Protein AF-A0A1F8MA41-F1 (afdb_monomer_lite)

Sequence (86 aa):
MERYPFLRFATAVLRVLGWIVLIAGALGFLVVGILMGGFMGAITAVGGIIASFLAWLFLLATREIFYLLIQVEENTRNTAERITIK

Radius of gyration: 20.4 Å; chains: 1; bounding box: 38×22×64 Å

pLDDT: mean 89.45, std 11.66, range [45.53, 98.12]

Foldseek 3Di:
DPPCPPLVVLLVVLLVVLVCLLVVQLVVQLVQLVVVDDPVSVCSNVVSNVVSNVSSVVSNVVSVVSVVVVVVVVVVVVVVVVVVVD

Structure (mmCIF, N/CA/C/O backbone):
data_AF-A0A1F8MA41-F1
#
_entry.id   AF-A0A1F8MA41-F1
#
loop_
_atom_site.group_PDB
_atom_site.id
_atom_site.type_symbol
_atom_site.label_atom_id
_atom_site.label_alt_id
_atom_site.label_comp_id
_atom_site.label_asym_id
_atom_site.label_entity_id
_atom_site.label_seq_id
_atom_site.pdbx_PDB_ins_code
_atom_site.Cartn_x
_atom_site.Cartn_y
_atom_site.Cartn_z
_atom_site.occupancy
_atom_site.B_iso_or_equiv
_atom_site.auth_seq_id
_atom_site.auth_comp_id
_atom_site.auth_asym_id
_atom_site.auth_atom_id
_atom_site.pdbx_PDB_model_num
ATOM 1 N N . MET A 1 1 ? -20.879 -12.748 24.209 1.00 45.53 1 MET A N 1
ATOM 2 C CA . MET A 1 1 ? -21.210 -12.741 22.766 1.00 45.53 1 MET A CA 1
ATOM 3 C C . MET A 1 1 ? -20.382 -11.647 22.108 1.00 45.53 1 MET A C 1
ATOM 5 O O . MET A 1 1 ? -20.547 -10.490 22.475 1.00 45.53 1 MET A O 1
ATOM 9 N N . GLU A 1 2 ? -19.435 -12.007 21.239 1.00 55.19 2 GLU A N 1
ATOM 10 C CA . GLU A 1 2 ? -18.552 -11.052 20.553 1.00 55.19 2 GLU A CA 1
ATOM 11 C C . GLU A 1 2 ? -19.382 -10.172 19.608 1.00 55.19 2 GLU A C 1
ATOM 13 O O . GLU A 1 2 ? -19.872 -10.647 18.588 1.00 55.19 2 GLU A O 1
ATOM 18 N N . ARG A 1 3 ? -19.614 -8.904 19.972 1.00 53.09 3 ARG A N 1
ATOM 19 C CA . ARG A 1 3 ? -20.559 -8.027 19.256 1.00 53.09 3 ARG A CA 1
ATOM 20 C C . ARG A 1 3 ? -19.969 -7.256 18.069 1.00 53.09 3 ARG A C 1
ATOM 22 O O . ARG A 1 3 ? -20.732 -6.621 17.353 1.00 53.09 3 ARG A O 1
ATOM 29 N N . TYR A 1 4 ? -18.670 -7.399 17.778 1.00 60.81 4 TYR A N 1
ATOM 30 C CA . TYR A 1 4 ? -18.038 -6.781 16.598 1.00 60.81 4 TYR A CA 1
ATOM 31 C C . TYR A 1 4 ? -17.160 -7.737 15.779 1.00 60.81 4 TYR A C 1
ATOM 33 O O . TYR A 1 4 ? -15.990 -7.433 15.517 1.00 60.81 4 TYR A O 1
ATOM 41 N N . PRO A 1 5 ? -17.706 -8.874 15.307 1.00 65.31 5 PRO A N 1
ATOM 42 C CA . PRO A 1 5 ? -16.984 -9.738 14.374 1.00 65.31 5 PRO A CA 1
ATOM 43 C C . PRO A 1 5 ? -16.572 -8.961 13.115 1.00 65.31 5 PRO A C 1
ATOM 45 O O . PRO A 1 5 ? -15.491 -9.183 12.576 1.00 65.31 5 PRO A O 1
ATOM 48 N N . PHE A 1 6 ? -17.381 -7.977 12.705 1.00 74.56 6 PHE A N 1
ATOM 49 C CA . PHE A 1 6 ? -17.112 -7.135 11.545 1.00 74.56 6 PHE A CA 1
ATOM 50 C C . PHE A 1 6 ? -15.856 -6.262 11.686 1.00 74.56 6 PHE A C 1
ATOM 52 O O . PHE A 1 6 ? -15.091 -6.177 10.735 1.00 74.56 6 PHE A O 1
ATOM 59 N N . LEU A 1 7 ? -15.584 -5.650 12.848 1.00 76.69 7 LEU A N 1
ATOM 60 C CA . LEU A 1 7 ? -14.398 -4.792 13.020 1.00 76.69 7 LEU A CA 1
ATOM 61 C C . LEU A 1 7 ? -13.102 -5.617 13.055 1.00 76.69 7 LEU A C 1
ATOM 63 O O . LEU A 1 7 ? -12.101 -5.255 12.432 1.00 76.69 7 LEU A O 1
ATOM 67 N N . ARG A 1 8 ? -13.127 -6.787 13.707 1.00 77.50 8 ARG A N 1
ATOM 68 C CA . ARG A 1 8 ? -12.006 -7.741 13.655 1.00 77.50 8 ARG A CA 1
ATOM 69 C C . ARG A 1 8 ? -11.799 -8.297 12.242 1.00 77.50 8 ARG A C 1
ATOM 71 O O . ARG A 1 8 ? -10.663 -8.424 11.796 1.00 77.50 8 ARG A O 1
ATOM 78 N N . PHE A 1 9 ? -12.876 -8.555 11.506 1.00 83.38 9 PHE A N 1
ATOM 79 C CA . PHE A 1 9 ? -12.799 -8.942 10.100 1.00 83.38 9 PHE A CA 1
ATOM 80 C C . PHE A 1 9 ? -12.225 -7.815 9.227 1.00 83.38 9 PHE A C 1
ATOM 82 O O . PHE A 1 9 ? -11.296 -8.047 8.460 1.00 83.38 9 PHE A O 1
ATOM 89 N N . ALA A 1 10 ? -12.695 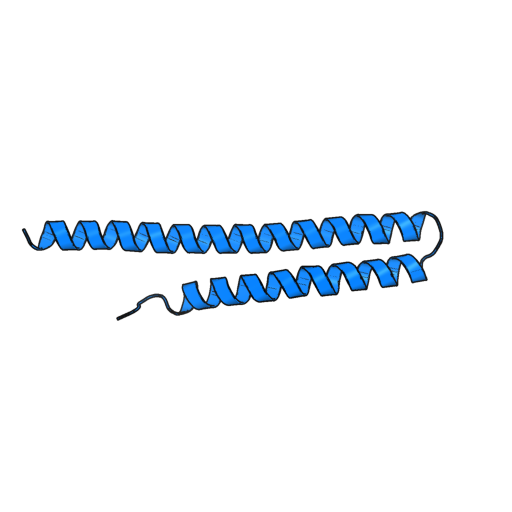-6.578 9.400 1.00 83.81 10 ALA A N 1
ATOM 90 C CA . ALA A 1 10 ? -12.225 -5.412 8.658 1.00 83.81 10 ALA A CA 1
ATOM 91 C C . ALA A 1 10 ? -10.726 -5.156 8.878 1.00 83.81 10 ALA A C 1
ATOM 93 O O . ALA A 1 10 ? -9.999 -4.915 7.918 1.00 83.81 10 ALA A O 1
ATOM 94 N N . THR A 1 11 ? -10.227 -5.285 10.112 1.00 86.75 11 THR A N 1
ATOM 95 C CA . THR A 1 11 ? -8.784 -5.158 10.391 1.00 86.75 11 THR A CA 1
ATOM 96 C C . THR A 1 11 ? -7.949 -6.254 9.724 1.00 86.75 11 THR A C 1
ATOM 98 O O . THR A 1 11 ? -6.851 -5.973 9.235 1.00 86.75 11 THR A O 1
ATOM 101 N N . ALA A 1 12 ? -8.455 -7.488 9.651 1.00 87.75 12 ALA A N 1
ATOM 102 C CA . ALA A 1 12 ? -7.802 -8.567 8.914 1.00 87.75 12 ALA A CA 1
ATOM 103 C C . ALA A 1 12 ? -7.794 -8.298 7.399 1.00 87.75 12 ALA A C 1
ATOM 105 O O . ALA A 1 12 ? -6.751 -8.431 6.756 1.00 87.75 12 ALA A O 1
ATOM 106 N N . VAL A 1 13 ? -8.921 -7.847 6.840 1.00 91.44 13 VAL A N 1
ATOM 107 C CA . VAL A 1 13 ? -9.045 -7.489 5.420 1.00 91.44 13 VAL A CA 1
ATOM 108 C C . VAL A 1 13 ? -8.114 -6.334 5.059 1.00 91.44 13 VAL A C 1
ATOM 110 O O . VAL A 1 13 ? -7.380 -6.445 4.083 1.00 91.44 13 VAL A O 1
ATOM 113 N N . LEU A 1 14 ? -8.055 -5.268 5.864 1.00 91.38 14 LEU A N 1
ATOM 114 C CA . LEU A 1 14 ? -7.150 -4.134 5.639 1.00 91.38 14 LEU A CA 1
ATOM 115 C C . LEU A 1 14 ? -5.682 -4.558 5.606 1.00 91.38 14 LEU A C 1
ATOM 117 O O . LEU A 1 14 ? -4.917 -4.056 4.786 1.00 91.38 14 LEU A O 1
ATOM 121 N N . ARG A 1 15 ? -5.284 -5.514 6.456 1.00 92.75 15 ARG A N 1
ATOM 122 C CA . ARG A 1 15 ? -3.929 -6.076 6.418 1.00 92.75 15 ARG A CA 1
ATOM 123 C C . ARG A 1 15 ? -3.654 -6.739 5.071 1.00 92.75 15 ARG A C 1
ATOM 125 O O . ARG A 1 15 ? -2.617 -6.471 4.472 1.00 92.75 15 ARG A O 1
ATOM 132 N N . VAL A 1 16 ? -4.556 -7.608 4.616 1.00 95.38 16 VAL A N 1
ATOM 133 C CA . VAL A 1 16 ? -4.402 -8.337 3.348 1.00 95.38 16 VAL A CA 1
ATOM 134 C C . VAL A 1 16 ? -4.400 -7.367 2.168 1.00 95.38 16 VAL A C 1
ATOM 136 O O . VAL A 1 16 ? -3.494 -7.423 1.341 1.00 95.38 16 VAL A O 1
ATOM 139 N N . LEU A 1 17 ? -5.349 -6.429 2.130 1.00 94.44 17 LEU A N 1
ATOM 140 C CA . LEU A 1 17 ? -5.423 -5.390 1.104 1.00 94.44 17 LEU A CA 1
ATOM 141 C C . LEU A 1 17 ? -4.164 -4.529 1.076 1.00 94.44 17 LEU A C 1
ATOM 143 O O . LEU A 1 17 ? -3.655 -4.252 -0.003 1.00 94.44 17 LEU A O 1
ATOM 147 N N . GLY A 1 18 ? -3.622 -4.164 2.239 1.00 95.25 18 GLY A N 1
ATOM 148 C CA . GLY A 1 18 ? -2.354 -3.453 2.323 1.00 95.25 18 GLY A CA 1
ATOM 149 C C . GLY A 1 18 ? -1.241 -4.196 1.587 1.00 95.25 18 GLY A C 1
ATOM 150 O O . GLY A 1 18 ? -0.570 -3.609 0.740 1.00 95.25 18 GLY A O 1
ATOM 151 N N . TRP A 1 19 ? -1.045 -5.480 1.884 1.00 97.44 19 TRP A N 1
ATOM 152 C CA . TRP A 1 19 ? -0.011 -6.276 1.217 1.00 97.44 19 TRP A CA 1
ATOM 153 C C . TRP A 1 19 ? -0.245 -6.401 -0.289 1.00 97.44 19 TRP A C 1
ATOM 155 O O . TRP A 1 19 ? 0.709 -6.304 -1.057 1.00 97.44 19 TRP A O 1
ATOM 165 N N . ILE A 1 20 ? -1.501 -6.562 -0.715 1.00 97.06 20 ILE A N 1
ATOM 166 C CA . ILE A 1 20 ? -1.859 -6.595 -2.138 1.00 97.06 20 ILE A CA 1
ATOM 167 C C . ILE A 1 20 ? -1.487 -5.272 -2.810 1.00 97.06 20 ILE A C 1
ATOM 169 O O . ILE A 1 20 ? -0.827 -5.292 -3.844 1.00 97.06 20 ILE A O 1
ATOM 173 N N . VAL A 1 21 ? -1.856 -4.134 -2.215 1.00 96.88 21 VAL A N 1
ATOM 174 C CA . VAL A 1 21 ? -1.538 -2.798 -2.740 1.00 96.88 21 VAL A CA 1
ATOM 175 C C . VAL A 1 21 ? -0.029 -2.596 -2.845 1.00 96.88 21 VAL A C 1
ATOM 177 O O . VAL A 1 21 ? 0.441 -2.113 -3.873 1.00 96.88 21 VAL A O 1
ATOM 180 N N . LEU A 1 22 ? 0.738 -3.014 -1.834 1.00 97.31 22 LEU A N 1
ATOM 181 C CA . LEU A 1 22 ? 2.194 -2.907 -1.866 1.00 97.31 22 LEU A CA 1
ATOM 182 C C . LEU A 1 22 ? 2.794 -3.716 -3.019 1.00 97.31 22 LEU A C 1
ATOM 184 O O . LEU A 1 22 ? 3.565 -3.181 -3.809 1.00 97.31 22 LEU A O 1
ATOM 188 N N . ILE A 1 23 ? 2.443 -5.001 -3.113 1.00 97.75 23 ILE A N 1
ATOM 189 C CA . ILE A 1 23 ? 3.043 -5.924 -4.081 1.00 97.75 23 ILE A CA 1
ATOM 190 C C . ILE A 1 23 ? 2.599 -5.570 -5.500 1.00 97.75 23 ILE A C 1
ATOM 192 O O . ILE A 1 23 ? 3.438 -5.396 -6.382 1.00 97.75 23 ILE A O 1
ATOM 196 N N . ALA A 1 24 ? 1.290 -5.436 -5.726 1.00 97.94 24 ALA A N 1
ATOM 197 C CA . ALA A 1 24 ? 0.746 -5.131 -7.044 1.00 97.94 24 ALA A CA 1
ATOM 198 C C . ALA A 1 24 ? 1.168 -3.735 -7.514 1.00 97.94 24 ALA A C 1
ATOM 200 O O . ALA A 1 24 ? 1.531 -3.572 -8.676 1.00 97.94 24 ALA A O 1
ATOM 201 N N . GLY A 1 25 ? 1.176 -2.749 -6.612 1.00 96.69 25 GLY A N 1
ATOM 202 C CA . GLY A 1 25 ? 1.648 -1.400 -6.905 1.00 96.69 25 GLY A CA 1
ATOM 203 C C . GLY A 1 25 ? 3.132 -1.385 -7.265 1.00 96.69 25 GLY A C 1
ATOM 204 O O . GLY A 1 25 ? 3.493 -0.919 -8.344 1.00 96.69 25 GLY A O 1
ATOM 205 N N . ALA A 1 26 ? 3.993 -1.966 -6.425 1.00 97.00 26 ALA A N 1
ATOM 206 C CA . ALA A 1 26 ? 5.432 -1.998 -6.679 1.00 97.00 26 ALA A CA 1
ATOM 207 C C . ALA A 1 26 ? 5.775 -2.718 -7.992 1.00 97.00 26 ALA A C 1
ATOM 209 O O . ALA A 1 26 ? 6.531 -2.183 -8.801 1.00 97.00 26 ALA A O 1
ATOM 210 N N . LEU A 1 27 ? 5.188 -3.895 -8.240 1.00 97.75 27 LEU A N 1
ATOM 211 C CA . LEU A 1 27 ? 5.403 -4.634 -9.487 1.00 97.75 27 LEU A CA 1
ATOM 212 C C . LEU A 1 27 ? 4.840 -3.883 -10.696 1.00 97.75 27 LEU A C 1
ATOM 214 O O . LEU A 1 27 ? 5.513 -3.790 -11.719 1.00 97.75 27 LEU A O 1
ATOM 218 N N . GLY A 1 28 ? 3.639 -3.315 -10.578 1.00 97.50 28 GLY A N 1
ATOM 219 C CA . GLY A 1 28 ? 3.003 -2.554 -11.650 1.00 97.50 28 GLY A CA 1
ATOM 220 C C . GLY A 1 28 ? 3.844 -1.351 -12.072 1.00 97.50 28 GLY A C 1
ATOM 221 O O . GLY A 1 28 ? 4.149 -1.197 -13.253 1.00 97.50 28 GLY A O 1
ATOM 222 N N . PHE A 1 29 ? 4.293 -0.539 -11.114 1.00 97.38 29 PHE A N 1
ATOM 223 C CA . PHE A 1 29 ? 5.137 0.621 -11.406 1.00 97.38 29 PHE A CA 1
ATOM 224 C C . PHE A 1 29 ? 6.527 0.245 -11.911 1.00 97.38 29 PHE A C 1
ATOM 226 O O . PHE A 1 29 ? 7.076 0.955 -12.752 1.00 97.38 29 PHE A O 1
ATOM 233 N N . LEU A 1 30 ? 7.080 -0.881 -11.460 1.00 96.81 30 LEU A N 1
ATOM 234 C CA . LEU A 1 30 ? 8.341 -1.395 -11.981 1.00 96.81 30 LEU A CA 1
ATOM 235 C C . LEU A 1 30 ? 8.204 -1.815 -13.451 1.00 96.81 30 LEU A C 1
ATOM 237 O O . LEU A 1 30 ? 9.023 -1.413 -14.274 1.00 96.81 30 LEU A O 1
ATOM 241 N N . VAL A 1 31 ? 7.142 -2.545 -13.806 1.00 98.00 31 VAL A N 1
ATOM 242 C CA . VAL A 1 31 ? 6.854 -2.921 -15.201 1.00 98.00 31 VAL A CA 1
ATOM 243 C C . VAL A 1 31 ? 6.642 -1.678 -16.065 1.00 98.00 31 VAL A C 1
ATOM 245 O O . VAL A 1 31 ? 7.266 -1.554 -17.117 1.00 98.00 31 VAL A O 1
ATOM 248 N N . VAL A 1 32 ? 5.818 -0.730 -15.612 1.00 97.31 32 VAL A N 1
ATOM 249 C CA . VAL A 1 32 ? 5.566 0.525 -16.339 1.00 97.31 32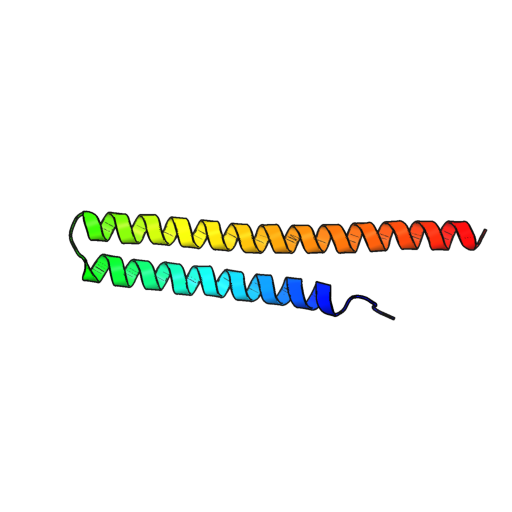 VAL A CA 1
ATOM 250 C C . VAL A 1 32 ? 6.857 1.316 -16.540 1.00 97.31 32 VAL A C 1
ATOM 252 O O . VAL A 1 32 ? 7.116 1.789 -17.646 1.00 97.31 32 VAL A O 1
ATOM 255 N N . GLY A 1 33 ? 7.698 1.427 -15.510 1.00 97.44 33 GLY A N 1
ATOM 256 C CA . GLY A 1 33 ? 8.971 2.134 -15.612 1.00 97.44 33 GLY A CA 1
ATOM 257 C C . GLY A 1 33 ? 9.940 1.488 -16.603 1.00 97.44 33 GLY A C 1
ATOM 258 O O . GLY A 1 33 ? 10.574 2.199 -17.382 1.00 97.44 33 GLY A O 1
ATOM 259 N N . ILE A 1 34 ? 10.009 0.151 -16.640 1.00 96.62 34 ILE A N 1
ATOM 260 C CA . ILE A 1 34 ? 10.818 -0.582 -17.628 1.00 96.62 34 ILE A CA 1
ATOM 261 C C . ILE A 1 34 ? 10.298 -0.339 -19.048 1.00 96.62 34 ILE A C 1
ATOM 263 O O . ILE A 1 34 ? 11.095 -0.072 -19.944 1.00 96.62 34 ILE A O 1
ATOM 267 N N . LEU A 1 35 ? 8.978 -0.402 -19.253 1.00 97.62 35 LEU A N 1
ATOM 268 C CA . LEU A 1 35 ? 8.361 -0.198 -20.567 1.00 97.62 35 LEU A CA 1
ATOM 269 C C . LEU A 1 35 ? 8.538 1.234 -21.087 1.00 97.62 35 LEU A C 1
ATOM 271 O O . LEU A 1 35 ? 8.716 1.425 -22.287 1.00 97.62 35 LEU A O 1
ATOM 275 N N . MET A 1 36 ? 8.501 2.233 -20.203 1.00 96.75 36 MET A N 1
ATOM 276 C CA . MET A 1 36 ? 8.775 3.625 -20.574 1.00 96.75 36 MET A CA 1
ATOM 277 C C . MET A 1 36 ? 10.251 3.851 -20.921 1.00 96.75 36 MET A C 1
ATOM 279 O O . MET A 1 36 ? 10.552 4.597 -21.851 1.00 96.75 36 MET A O 1
ATOM 283 N N . GLY A 1 37 ? 11.166 3.216 -20.183 1.00 94.06 37 GLY A N 1
ATOM 284 C CA . GLY A 1 37 ? 12.604 3.368 -20.370 1.00 94.06 37 GLY A CA 1
ATOM 285 C C . GLY A 1 37 ? 13.140 4.771 -20.043 1.00 94.06 37 GLY A C 1
ATOM 286 O O . GLY A 1 37 ? 12.412 5.720 -19.739 1.00 94.06 37 GLY A O 1
ATOM 287 N N . GLY A 1 38 ? 14.468 4.898 -20.085 1.00 96.38 38 GLY A N 1
ATOM 288 C CA . GLY A 1 38 ? 15.166 6.165 -19.862 1.00 96.38 38 GLY A CA 1
ATOM 289 C C . GLY A 1 38 ? 14.945 6.781 -18.473 1.00 96.38 38 GLY A C 1
ATOM 290 O O . GLY A 1 38 ? 14.555 6.119 -17.511 1.00 96.38 38 GLY A O 1
ATOM 291 N N . PHE A 1 39 ? 15.218 8.083 -18.369 1.00 96.31 39 PHE A N 1
ATOM 292 C CA . PHE A 1 39 ? 15.130 8.826 -17.108 1.00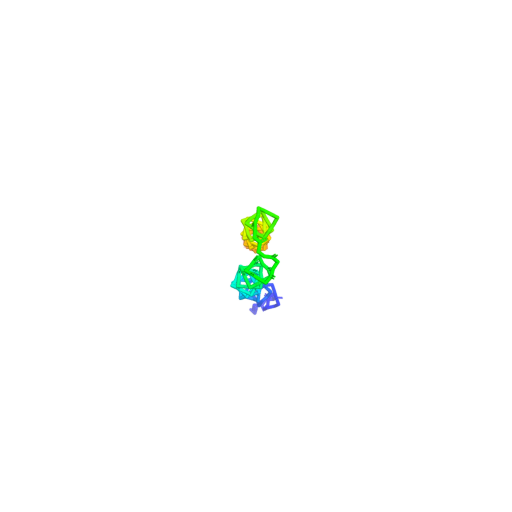 96.31 39 PHE A CA 1
ATOM 293 C C . PHE A 1 39 ? 13.697 8.904 -16.563 1.00 96.31 39 PHE A C 1
ATOM 295 O O . PHE A 1 39 ? 13.477 8.724 -15.366 1.00 96.31 39 PHE A O 1
ATOM 302 N N . MET A 1 40 ? 12.715 9.109 -17.446 1.00 96.56 40 MET A N 1
ATOM 303 C CA . MET A 1 40 ? 11.304 9.153 -17.057 1.00 96.56 40 MET A CA 1
ATOM 304 C C . MET A 1 40 ? 10.829 7.807 -16.507 1.00 96.56 40 MET A C 1
ATOM 306 O O . MET A 1 40 ? 10.201 7.784 -15.453 1.00 96.56 40 MET A O 1
ATOM 310 N N . GLY A 1 41 ? 11.198 6.689 -17.142 1.00 97.50 41 GLY A N 1
ATOM 311 C CA . GLY A 1 41 ? 10.876 5.355 -16.636 1.00 97.50 41 GLY A CA 1
ATOM 312 C C . GLY A 1 41 ? 11.457 5.088 -15.245 1.00 97.50 41 GLY A C 1
ATOM 313 O O . GLY A 1 41 ? 10.762 4.556 -14.378 1.00 97.50 41 GLY A O 1
ATOM 314 N N . ALA A 1 42 ? 12.694 5.532 -14.992 1.00 97.44 42 ALA A N 1
ATOM 315 C CA . ALA A 1 42 ? 13.322 5.415 -13.676 1.00 97.44 42 ALA A CA 1
ATOM 316 C C . ALA A 1 42 ? 12.573 6.219 -12.597 1.00 97.44 42 ALA A C 1
ATOM 318 O O . ALA A 1 42 ? 12.282 5.681 -11.527 1.00 97.44 42 ALA A O 1
ATOM 319 N N . ILE A 1 43 ? 12.202 7.474 -12.882 1.00 97.94 43 ILE A N 1
ATOM 320 C CA . ILE A 1 43 ? 11.410 8.299 -11.954 1.00 97.94 43 ILE A CA 1
ATOM 321 C C . ILE A 1 43 ? 10.046 7.660 -11.691 1.00 97.94 43 ILE A C 1
ATOM 323 O O . ILE A 1 43 ? 9.630 7.574 -10.537 1.00 97.94 43 ILE A O 1
ATOM 327 N N . THR A 1 44 ? 9.357 7.193 -12.733 1.00 97.50 44 THR A N 1
ATOM 328 C CA . THR A 1 44 ? 8.035 6.571 -12.599 1.00 97.50 44 THR A CA 1
ATOM 329 C C . THR A 1 44 ? 8.093 5.294 -11.763 1.00 97.50 44 THR A C 1
ATOM 331 O O . THR A 1 44 ? 7.249 5.117 -10.886 1.00 97.50 44 THR A O 1
ATOM 334 N N . ALA A 1 45 ? 9.099 4.437 -11.965 1.00 97.69 45 ALA A N 1
ATOM 335 C CA . ALA A 1 45 ? 9.282 3.235 -11.152 1.00 97.69 45 ALA A CA 1
ATOM 336 C C . ALA A 1 45 ? 9.537 3.584 -9.681 1.00 97.69 45 ALA A C 1
ATOM 338 O O . ALA A 1 45 ? 8.837 3.094 -8.795 1.00 97.69 45 ALA A O 1
ATOM 339 N N . VAL A 1 46 ? 10.510 4.460 -9.412 1.00 97.69 46 VAL A N 1
ATOM 340 C CA . VAL A 1 46 ? 10.894 4.825 -8.041 1.00 97.69 46 VAL A CA 1
ATOM 341 C C . VAL A 1 46 ? 9.752 5.548 -7.330 1.00 97.69 46 VAL A C 1
ATOM 343 O O . VAL A 1 46 ? 9.362 5.156 -6.230 1.00 97.69 46 VAL A O 1
ATOM 346 N N . GLY A 1 47 ? 9.168 6.564 -7.967 1.00 98.00 47 GLY A N 1
ATOM 347 C CA . GLY A 1 47 ? 8.039 7.314 -7.420 1.00 98.00 47 GLY A CA 1
ATOM 348 C C . GLY A 1 47 ? 6.821 6.427 -7.176 1.00 98.00 47 GLY A C 1
ATOM 349 O O . GLY A 1 47 ? 6.174 6.536 -6.137 1.00 98.00 47 GLY A O 1
ATOM 350 N N . GLY A 1 48 ? 6.551 5.492 -8.084 1.00 97.75 48 GLY A N 1
ATOM 351 C CA . GLY A 1 48 ? 5.469 4.527 -7.956 1.00 97.75 48 GLY A CA 1
ATOM 352 C C . GLY A 1 48 ? 5.652 3.525 -6.816 1.00 97.75 48 GLY A C 1
ATOM 353 O O . GLY A 1 48 ? 4.704 3.244 -6.079 1.00 97.75 48 GLY A O 1
ATOM 354 N N . ILE A 1 49 ? 6.875 3.028 -6.610 1.00 97.50 49 ILE A N 1
ATOM 355 C CA . ILE A 1 49 ? 7.211 2.166 -5.467 1.00 97.50 49 ILE A CA 1
ATOM 356 C C . ILE A 1 49 ? 7.031 2.933 -4.154 1.00 97.50 49 ILE A C 1
ATOM 358 O O . ILE A 1 49 ? 6.399 2.419 -3.231 1.00 97.50 49 ILE A O 1
ATOM 362 N N . ILE A 1 50 ? 7.517 4.177 -4.080 1.00 98.12 50 ILE A N 1
ATOM 363 C CA . ILE A 1 50 ? 7.341 5.036 -2.900 1.00 98.12 50 ILE A CA 1
ATOM 364 C C . ILE A 1 50 ? 5.851 5.279 -2.634 1.00 98.12 50 ILE A C 1
ATOM 366 O O . ILE A 1 50 ? 5.394 5.097 -1.507 1.00 98.12 50 ILE A O 1
ATOM 370 N N . ALA A 1 51 ? 5.070 5.629 -3.658 1.00 97.88 51 ALA A N 1
ATOM 371 C CA . ALA A 1 51 ? 3.631 5.843 -3.522 1.00 97.88 51 ALA A CA 1
ATOM 372 C C . ALA A 1 51 ? 2.902 4.576 -3.040 1.00 97.88 51 ALA A C 1
ATOM 374 O O . ALA A 1 51 ? 2.064 4.650 -2.142 1.00 97.88 51 ALA A O 1
ATOM 375 N N . SER A 1 52 ? 3.264 3.405 -3.574 1.00 97.50 52 SER A N 1
ATOM 376 C CA . SER A 1 52 ? 2.705 2.109 -3.158 1.00 97.50 52 SER A CA 1
ATOM 377 C C . SER A 1 52 ? 3.044 1.788 -1.700 1.00 97.50 52 SER A C 1
ATOM 379 O O . SER A 1 52 ? 2.192 1.317 -0.947 1.00 97.50 52 SER A O 1
ATOM 381 N N . PHE A 1 53 ? 4.271 2.098 -1.278 1.00 97.69 53 PHE A N 1
ATOM 382 C CA . PHE A 1 53 ? 4.712 1.947 0.104 1.00 97.69 53 PHE A CA 1
ATOM 383 C C . PHE A 1 53 ? 3.952 2.871 1.062 1.00 97.69 53 PHE A C 1
ATOM 385 O O . PHE A 1 53 ? 3.495 2.427 2.115 1.00 97.69 53 PHE A O 1
A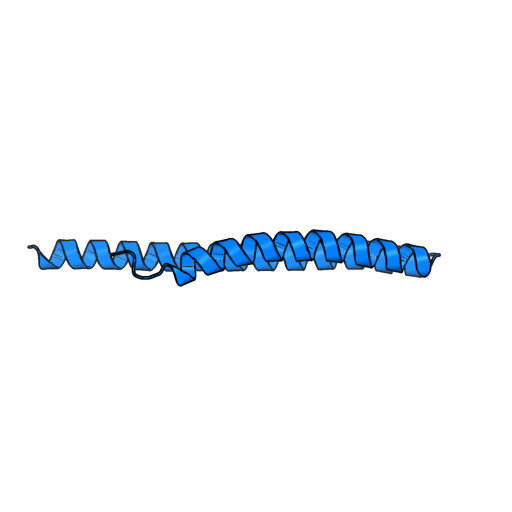TOM 392 N N . LEU A 1 54 ? 3.744 4.135 0.686 1.00 98.12 54 LEU A N 1
ATOM 393 C CA . LEU A 1 54 ? 2.952 5.078 1.479 1.00 98.12 54 LEU A CA 1
ATOM 394 C C . LEU A 1 54 ? 1.483 4.649 1.582 1.00 98.12 54 LEU A C 1
ATOM 396 O O . LEU A 1 54 ? 0.907 4.699 2.668 1.00 98.12 54 LEU A O 1
ATOM 400 N N . ALA A 1 55 ? 0.887 4.171 0.487 1.00 97.19 55 ALA A N 1
ATOM 401 C CA . ALA A 1 55 ? -0.477 3.644 0.493 1.00 97.19 55 ALA A CA 1
ATOM 402 C C . ALA A 1 55 ? -0.610 2.411 1.406 1.00 97.19 55 ALA A C 1
ATOM 404 O O . ALA A 1 55 ? -1.565 2.301 2.176 1.00 97.19 55 ALA A O 1
ATOM 405 N N . TRP A 1 56 ? 0.374 1.510 1.378 1.00 97.62 56 TRP A N 1
ATOM 406 C CA . TRP A 1 56 ? 0.446 0.370 2.292 1.00 97.62 56 TRP A CA 1
ATOM 407 C C . TRP A 1 56 ? 0.525 0.797 3.761 1.00 97.62 56 TRP A C 1
ATOM 409 O O . TRP A 1 56 ? -0.262 0.314 4.580 1.00 97.62 56 TRP A O 1
ATOM 419 N N . LEU A 1 57 ? 1.424 1.731 4.089 1.00 97.06 57 LEU A N 1
ATOM 420 C CA . LEU A 1 57 ? 1.546 2.278 5.442 1.00 97.06 57 LEU A CA 1
ATOM 421 C C . LEU A 1 57 ? 0.242 2.922 5.913 1.00 97.06 57 LEU A C 1
ATOM 423 O O . LEU A 1 57 ? -0.169 2.699 7.048 1.00 97.06 57 LEU A O 1
ATOM 427 N N . PHE A 1 58 ? -0.441 3.668 5.045 1.00 96.38 58 PHE A N 1
ATOM 428 C CA . PHE A 1 58 ? -1.724 4.289 5.365 1.00 96.38 58 PHE A CA 1
ATOM 429 C C . PHE A 1 58 ? -2.809 3.254 5.705 1.00 96.38 58 PHE A C 1
ATOM 431 O O . PHE A 1 58 ? -3.555 3.419 6.674 1.00 96.38 58 PHE A O 1
ATOM 438 N N . LEU A 1 59 ? -2.877 2.152 4.952 1.00 95.12 59 LEU A N 1
ATOM 439 C CA . LEU A 1 59 ? -3.815 1.060 5.230 1.00 95.12 59 LEU A CA 1
ATOM 440 C C . LEU A 1 59 ? -3.500 0.360 6.558 1.00 95.12 59 LEU A C 1
ATOM 442 O O . LEU A 1 59 ? -4.416 0.048 7.323 1.00 95.12 59 LEU A O 1
ATOM 446 N N . LEU A 1 60 ? -2.217 0.155 6.871 1.00 93.62 60 LEU A N 1
ATOM 447 C CA . LEU A 1 60 ? -1.801 -0.392 8.164 1.00 93.62 60 LEU A CA 1
ATOM 448 C C . LEU A 1 60 ? -2.081 0.565 9.326 1.00 93.62 60 LEU A C 1
ATOM 450 O O . LEU A 1 60 ? -2.562 0.121 10.365 1.00 93.62 60 LEU A O 1
ATOM 454 N N . ALA A 1 61 ? -1.849 1.864 9.150 1.00 95.69 61 ALA A N 1
ATOM 455 C CA . ALA A 1 61 ? -2.175 2.868 10.157 1.00 95.69 61 ALA A CA 1
ATOM 456 C C . ALA A 1 61 ? -3.688 2.913 10.424 1.00 95.69 61 ALA A C 1
ATOM 458 O O . ALA A 1 61 ? -4.123 2.923 11.571 1.00 95.69 61 ALA A O 1
ATOM 459 N N . THR A 1 62 ? -4.501 2.846 9.367 1.00 93.56 62 THR A N 1
ATOM 460 C CA . THR A 1 62 ? -5.965 2.786 9.477 1.00 93.56 62 THR A CA 1
ATOM 461 C C . THR A 1 62 ? -6.417 1.540 10.242 1.00 93.56 62 THR A C 1
ATOM 463 O O . THR A 1 62 ? -7.289 1.615 11.106 1.00 93.56 62 THR A O 1
ATOM 466 N N . ARG A 1 63 ? -5.796 0.385 9.972 1.00 92.56 63 ARG A N 1
ATOM 467 C CA . ARG A 1 63 ? -6.025 -0.849 10.735 1.00 92.56 63 ARG A CA 1
ATOM 468 C C . ARG A 1 63 ? -5.723 -0.663 12.225 1.00 92.56 63 ARG A C 1
ATOM 470 O O . ARG A 1 63 ? -6.488 -1.155 13.050 1.00 92.56 63 ARG A O 1
ATOM 477 N N . GLU A 1 64 ? -4.643 0.033 12.560 1.00 91.94 64 GLU A N 1
ATOM 478 C CA . GLU A 1 64 ? -4.265 0.283 13.953 1.00 91.94 64 GLU A CA 1
ATOM 479 C C . GLU A 1 64 ? -5.281 1.178 14.671 1.00 91.94 64 GLU A C 1
ATOM 481 O O . GLU A 1 64 ? -5.677 0.888 15.798 1.00 91.94 64 GLU A O 1
ATOM 486 N N . ILE A 1 65 ? -5.802 2.199 13.985 1.00 91.62 65 ILE A N 1
ATOM 487 C CA . ILE A 1 65 ? -6.885 3.041 14.511 1.00 91.62 65 ILE A CA 1
ATOM 488 C C . ILE A 1 65 ? -8.111 2.189 14.863 1.00 91.62 65 ILE A C 1
ATOM 490 O O . ILE A 1 65 ? -8.682 2.351 15.941 1.00 91.62 65 ILE A O 1
ATOM 494 N N . PHE A 1 66 ? -8.497 1.240 14.006 1.00 89.25 66 PHE A N 1
ATOM 495 C CA . PHE A 1 66 ? -9.604 0.333 14.316 1.00 89.25 66 PHE A CA 1
ATOM 496 C C . PHE A 1 66 ? -9.340 -0.524 15.559 1.00 89.25 66 PHE A C 1
ATOM 498 O O . PHE A 1 66 ? -10.257 -0.708 16.358 1.00 89.25 66 PHE A O 1
ATOM 505 N N . TYR A 1 67 ? -8.116 -1.020 15.764 1.00 87.12 67 TYR A N 1
ATOM 506 C CA . TYR A 1 67 ? -7.786 -1.750 16.993 1.00 87.12 67 TYR A CA 1
ATOM 507 C C . TYR A 1 67 ? -7.897 -0.874 18.237 1.00 87.12 67 TYR A C 1
ATOM 509 O O . TYR A 1 67 ? -8.478 -1.313 19.231 1.00 87.12 67 TYR A O 1
ATOM 517 N N . LEU A 1 68 ? -7.405 0.364 18.173 1.00 88.75 68 LEU A N 1
ATOM 518 C CA . LEU A 1 68 ? -7.512 1.309 19.283 1.00 88.75 68 LEU A CA 1
ATOM 519 C C . LEU A 1 68 ? -8.974 1.593 19.640 1.00 88.75 68 LEU A C 1
ATOM 521 O O . LEU A 1 68 ? -9.326 1.590 20.818 1.00 88.75 68 LEU A O 1
ATOM 525 N N . LEU A 1 69 ? -9.845 1.769 18.643 1.00 88.19 69 LEU A N 1
ATOM 526 C CA . LEU A 1 69 ? -11.276 1.983 18.874 1.00 88.19 69 LEU A CA 1
ATOM 527 C C . LEU A 1 69 ? -11.937 0.785 19.567 1.00 88.19 69 LEU A C 1
ATOM 529 O O . LEU A 1 69 ? -12.666 0.976 20.540 1.00 88.19 69 LEU A O 1
ATOM 533 N N . ILE A 1 70 ? -11.638 -0.441 19.119 1.00 86.25 70 ILE A N 1
ATOM 534 C CA . ILE A 1 70 ? -12.140 -1.669 19.760 1.00 86.25 70 ILE A CA 1
ATOM 535 C C . ILE A 1 70 ? -11.682 -1.730 21.223 1.00 86.25 70 ILE A C 1
ATOM 537 O O . ILE A 1 70 ? -12.475 -2.038 22.111 1.00 86.25 70 ILE A O 1
ATOM 541 N N . GLN A 1 71 ? -10.414 -1.411 21.489 1.00 87.56 71 GLN A N 1
ATOM 542 C CA . GLN A 1 71 ? -9.850 -1.481 22.835 1.00 87.56 71 GLN A CA 1
ATOM 543 C C . GLN A 1 71 ? -10.447 -0.428 23.778 1.00 87.56 71 GLN A C 1
ATOM 545 O O . GLN A 1 71 ? -10.729 -0.728 24.940 1.00 87.56 71 GLN A O 1
ATOM 550 N N . VAL A 1 72 ? -10.661 0.800 23.295 1.00 88.38 72 VAL A N 1
ATOM 551 C CA . VAL A 1 72 ? -11.327 1.858 24.069 1.00 88.38 72 VAL A CA 1
ATOM 552 C C . VAL A 1 72 ? -12.740 1.424 24.447 1.00 88.38 72 VAL A C 1
ATOM 554 O O . VAL A 1 72 ? -13.112 1.526 25.614 1.00 88.38 72 VAL A O 1
ATOM 557 N N . GLU A 1 73 ? -13.500 0.869 23.501 1.00 87.00 73 GLU A N 1
ATOM 558 C CA . GLU A 1 73 ? -14.855 0.388 23.768 1.00 87.00 73 GLU A CA 1
ATOM 559 C C . GLU A 1 73 ? -14.880 -0.754 24.798 1.00 87.00 73 GLU A C 1
ATOM 561 O O . GLU A 1 73 ? -15.671 -0.721 25.747 1.00 87.00 73 GLU A O 1
ATOM 566 N N . GLU A 1 74 ? -13.998 -1.748 24.652 1.00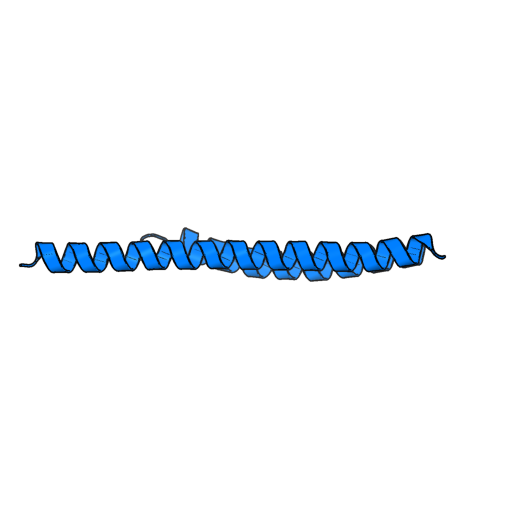 86.00 74 GLU A N 1
ATOM 567 C CA . GLU A 1 74 ? -13.886 -2.857 25.607 1.00 86.00 74 GLU A CA 1
ATOM 568 C C . GLU A 1 74 ? -13.550 -2.355 27.023 1.00 86.00 74 GLU A C 1
ATOM 570 O O . GLU A 1 74 ? -14.146 -2.818 28.001 1.00 86.00 74 GLU A O 1
ATOM 575 N N . ASN A 1 75 ? -12.664 -1.361 27.146 1.00 87.00 75 ASN A N 1
ATOM 576 C CA . ASN A 1 75 ? -12.295 -0.759 28.429 1.00 87.00 75 ASN A CA 1
ATOM 577 C C . ASN A 1 75 ? -13.442 0.039 29.064 1.00 87.00 75 ASN A C 1
ATOM 579 O O . ASN A 1 75 ? -13.700 -0.096 30.266 1.00 87.00 75 ASN A O 1
ATOM 583 N N . THR A 1 76 ? -14.156 0.849 28.277 1.00 86.00 76 THR A N 1
ATOM 584 C CA . THR A 1 76 ? -15.314 1.610 28.766 1.00 86.00 76 THR A CA 1
ATOM 585 C C . THR A 1 76 ? -16.416 0.669 29.246 1.00 86.00 76 THR A C 1
ATOM 587 O O . THR A 1 76 ? -16.964 0.878 30.330 1.00 86.00 76 THR A O 1
ATOM 590 N N . ARG A 1 77 ? -16.690 -0.417 28.511 1.00 82.44 77 ARG A N 1
ATOM 591 C CA . ARG A 1 77 ? -17.691 -1.416 28.912 1.00 82.44 77 ARG A CA 1
ATOM 592 C C . ARG A 1 77 ? -17.309 -2.130 30.204 1.00 82.44 77 ARG A C 1
ATOM 594 O O . ARG A 1 77 ? -18.121 -2.182 31.120 1.00 82.44 77 ARG A O 1
ATOM 601 N N . ASN A 1 78 ? -16.079 -2.635 30.304 1.00 85.12 78 ASN A N 1
ATOM 602 C CA . ASN A 1 78 ? -15.610 -3.320 31.513 1.00 85.12 78 ASN A CA 1
ATOM 603 C C . ASN A 1 78 ? -15.695 -2.417 32.753 1.00 85.12 78 ASN A C 1
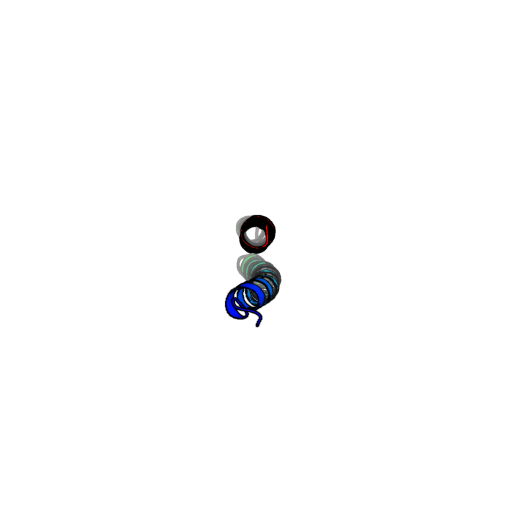ATOM 605 O O . ASN A 1 78 ? -15.963 -2.891 33.857 1.00 85.12 78 ASN A O 1
ATOM 609 N N . THR A 1 79 ? -15.478 -1.112 32.575 1.00 84.81 79 THR A N 1
ATOM 610 C CA . THR A 1 79 ? -15.634 -0.124 33.646 1.00 84.81 79 THR A CA 1
ATOM 611 C C . THR A 1 79 ? -17.103 0.050 34.027 1.00 84.81 79 THR A C 1
ATOM 613 O O . THR A 1 79 ? -17.425 -0.004 35.211 1.00 84.81 79 THR A O 1
ATOM 616 N N . ALA A 1 80 ? -18.001 0.189 33.046 1.00 82.75 80 ALA A N 1
ATOM 617 C CA . ALA A 1 80 ? -19.437 0.308 33.292 1.00 82.75 80 ALA A CA 1
ATOM 618 C C . ALA A 1 80 ? -19.995 -0.924 34.024 1.00 82.75 80 ALA A C 1
ATOM 620 O O . ALA A 1 80 ? -20.617 -0.768 35.071 1.00 82.75 80 ALA A O 1
ATOM 621 N N . GLU A 1 81 ? -19.686 -2.134 33.543 1.00 85.75 81 GLU A N 1
ATOM 622 C CA . GLU A 1 81 ? -20.127 -3.395 34.156 1.00 85.75 81 GLU A CA 1
ATOM 623 C C . GLU A 1 81 ? -19.654 -3.518 35.613 1.00 85.75 81 GLU A C 1
ATOM 625 O O . GLU A 1 81 ? -20.440 -3.876 36.491 1.00 85.75 81 GLU A O 1
ATOM 630 N N . ARG A 1 82 ? -18.398 -3.148 35.908 1.00 79.44 82 ARG A N 1
ATOM 631 C CA . ARG A 1 82 ? -17.855 -3.165 37.279 1.00 79.44 82 ARG A CA 1
ATOM 632 C C . ARG A 1 82 ? -18.526 -2.168 38.221 1.00 79.44 82 ARG A C 1
ATOM 634 O O . ARG A 1 82 ? -18.542 -2.419 39.423 1.00 79.44 82 ARG A O 1
ATOM 641 N N . ILE A 1 83 ? -19.026 -1.045 37.710 1.00 80.81 83 ILE A N 1
ATOM 642 C CA . ILE A 1 83 ? -19.691 -0.020 38.524 1.00 80.81 83 ILE A CA 1
ATOM 643 C C . ILE A 1 83 ? -21.155 -0.394 38.775 1.00 80.81 83 ILE A C 1
ATOM 645 O O . ILE A 1 83 ? -21.633 -0.185 39.879 1.00 80.81 83 ILE A O 1
ATOM 649 N N . THR A 1 84 ? -21.851 -0.996 37.805 1.00 75.94 84 THR A N 1
ATOM 650 C CA . THR A 1 84 ? -23.256 -1.429 37.962 1.00 75.94 84 THR A CA 1
ATOM 651 C C . THR A 1 84 ? -23.463 -2.664 38.841 1.00 75.94 84 THR A C 1
ATOM 653 O O . THR A 1 84 ? -24.588 -2.917 39.255 1.00 75.94 84 THR A O 1
ATOM 656 N N . ILE A 1 85 ? -22.419 -3.462 39.092 1.00 66.69 85 ILE A N 1
ATOM 657 C CA . ILE A 1 85 ? -22.489 -4.653 39.964 1.00 66.69 85 ILE A CA 1
ATOM 658 C C . ILE A 1 85 ? -22.192 -4.294 41.441 1.00 66.69 85 ILE A C 1
ATOM 660 O O . ILE A 1 85 ? -22.321 -5.144 42.321 1.00 66.69 85 ILE A O 1
ATOM 664 N N . LYS A 1 86 ? -21.814 -3.041 41.730 1.00 51.16 86 LYS A N 1
ATOM 665 C CA . LYS A 1 86 ? -21.746 -2.494 43.094 1.00 51.16 86 LYS A CA 1
ATOM 666 C C . LYS A 1 86 ? -23.072 -1.863 43.496 1.00 51.16 86 LYS A C 1
ATOM 668 O O . LYS A 1 86 ? -23.391 -1.980 44.698 1.00 51.16 86 LYS A O 1
#

Secondary structure (DSSP, 8-state):
--S-HHHHHHHHHHHHHHHHHHHHHHHHHHHHHHHH-HHHHHHHHHHHHHHHHHHHHHHHHHHHHHHHHHHHHHHHHHHHHHHHT-